Protein AF-A0A5B0GKC2-F1 (afdb_monomer)

Mean predicted aligned error: 15.92 Å

Secondary structure (DSSP, 8-state):
-HHHHHHHHHHHHHHHHHHHHHHHHHHHHHHHHHHHHHHHHHHHHHHHHHHHHHHHHHTS-----TT--EEEEE------TT--EEEEEEEESS-GGGS-EEEEEE-TTS-EEEEEEE-TTS--EE--TTTTTTEEEEEETTTTEEEEEE-S--GGG-SEE-

Radius of gyration: 31.55 Å; Cα contacts (8 Å, |Δi|>4): 193; chains: 1; bounding box: 100×30×57 Å

Foldseek 3Di:
DVVVVVVVVVVVVVCVPPVPVVVVVVVVVVVVVVVVVVVVVVVVVVVVVVVVVVVVVVPPPPDDDLADKDWDKDFDDDDDAQAKTKMKIQIDNDQLLQAKDFKWWDDVPDDIDTAKIAGSPRPDIDGDPVQPPFKDWDDDSVRSMIMIIGGRDDPVNPTDMD

Nearest PDB structures (foldseek):
  8gv7-assembly1_C  TM=9.948E-01  e=6.596E-15  Homo sapiens
  6nfn-assembly2_B  TM=9.971E-01  e=5.420E-14  Mus musculus
  7lr3-assembly1_H  TM=9.955E-01  e=1.896E-13  Mus musculus
  7kkh-assembly1_B  TM=9.944E-01  e=2.249E-13  Homo sapiens
  6wtu-assembly3_E  TM=9.964E-01  e=6.633E-13  Homo sapiens

Sequence (162 aa):
MAWVWTLLFLMAAAQGAQAQGASTSVDELQAEVDQLEDENYVLKTKVAQLRKKVEKLGSIPVSLRSGEVQLLESGGGLVQPGGSLRLSCAASGFTFSGYGMSWVRQAPGKRLEWVATITSGGTYTYYPDSVKGRFTISRDNSKNTLYLQMNSLRAEDTAIYF

Structure (mmCIF, N/CA/C/O bac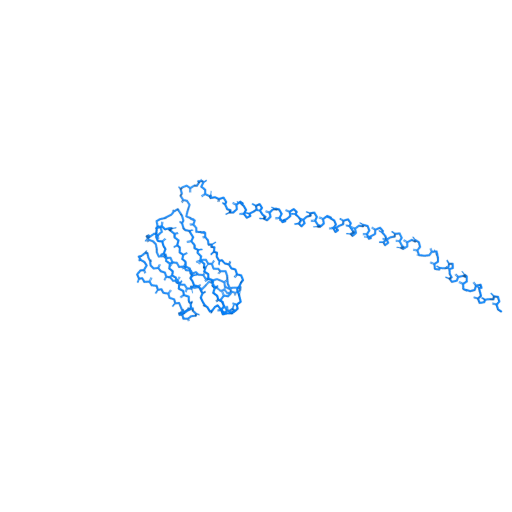kbone):
data_AF-A0A5B0GKC2-F1
#
_entry.id   AF-A0A5B0GKC2-F1
#
loop_
_atom_site.group_PDB
_atom_site.id
_atom_site.type_symbol
_atom_site.label_atom_id
_atom_site.label_alt_id
_atom_site.label_comp_id
_atom_site.label_asym_id
_atom_site.label_entity_id
_atom_site.label_seq_id
_atom_site.pdbx_PDB_ins_code
_atom_site.Cartn_x
_atom_site.Cartn_y
_atom_site.Cartn_z
_atom_site.occupancy
_atom_site.B_iso_or_equiv
_atom_site.auth_seq_id
_atom_site.auth_comp_id
_atom_site.auth_asym_id
_atom_site.auth_atom_id
_atom_site.pdbx_PDB_model_num
ATOM 1 N N . MET A 1 1 ? -80.752 7.778 33.198 1.00 54.88 1 MET A N 1
ATOM 2 C CA . MET A 1 1 ? -79.675 8.698 32.763 1.00 54.88 1 MET A CA 1
ATOM 3 C C . MET A 1 1 ? -78.564 8.885 33.806 1.00 54.88 1 MET A C 1
ATOM 5 O O . MET A 1 1 ? -77.419 8.980 33.397 1.00 54.88 1 MET A O 1
ATOM 9 N N . ALA A 1 2 ? -78.841 8.871 35.122 1.00 50.50 2 ALA A N 1
ATOM 10 C CA . ALA A 1 2 ? -77.808 9.052 36.162 1.00 50.50 2 ALA A CA 1
ATOM 11 C C . ALA A 1 2 ? -76.738 7.934 36.231 1.00 50.50 2 ALA A C 1
ATOM 13 O O . ALA A 1 2 ? -75.572 8.218 36.469 1.00 50.50 2 ALA A O 1
ATOM 14 N N . TRP A 1 3 ? -77.105 6.681 35.942 1.00 42.28 3 TRP A N 1
ATOM 15 C CA . TRP A 1 3 ? -76.210 5.517 36.063 1.00 42.28 3 TRP A CA 1
ATOM 16 C C . TRP A 1 3 ? -75.046 5.495 35.062 1.00 42.28 3 TRP A C 1
ATOM 18 O O . TRP A 1 3 ? -73.983 4.965 35.370 1.00 42.28 3 TRP A O 1
ATOM 28 N N . VAL A 1 4 ? -75.218 6.103 33.884 1.00 55.03 4 VAL A N 1
ATOM 29 C CA . VAL A 1 4 ? -74.155 6.179 32.865 1.00 55.03 4 VAL A CA 1
ATOM 30 C C . VAL A 1 4 ? -73.053 7.141 33.315 1.00 55.03 4 VAL A C 1
ATOM 32 O O . VAL A 1 4 ? -71.874 6.865 33.121 1.00 55.03 4 VAL A O 1
ATOM 35 N N . TRP A 1 5 ? -73.426 8.224 34.001 1.00 49.34 5 TRP A N 1
ATOM 36 C CA . TRP A 1 5 ? -72.470 9.179 34.557 1.00 49.34 5 TRP A CA 1
ATOM 37 C C . TRP A 1 5 ? -71.723 8.619 35.767 1.00 49.34 5 TRP A C 1
ATOM 39 O O . TRP A 1 5 ? -70.526 8.848 35.887 1.00 49.34 5 TRP A O 1
ATOM 49 N N . THR A 1 6 ? -72.375 7.826 36.621 1.00 62.50 6 THR A N 1
ATOM 50 C CA . THR A 1 6 ? -71.694 7.163 37.745 1.00 62.50 6 THR A CA 1
ATOM 51 C C . THR A 1 6 ? -70.680 6.126 37.260 1.00 62.50 6 THR A C 1
ATOM 53 O O . THR A 1 6 ? -69.589 6.042 37.816 1.00 62.50 6 THR A O 1
ATOM 56 N N . LEU A 1 7 ? -70.995 5.384 36.190 1.00 53.41 7 LEU A N 1
ATOM 57 C CA . LEU A 1 7 ? -70.074 4.407 35.602 1.00 53.41 7 LEU A CA 1
ATOM 58 C C . LEU A 1 7 ? -68.876 5.083 34.915 1.00 53.41 7 LEU A C 1
ATOM 60 O O . LEU A 1 7 ? -67.752 4.614 35.065 1.00 53.41 7 LEU A O 1
ATOM 64 N N . LEU A 1 8 ? -69.089 6.212 34.227 1.00 53.91 8 LEU A N 1
ATOM 65 C CA . LEU A 1 8 ? -67.997 7.011 33.657 1.00 53.91 8 LEU A CA 1
ATOM 66 C C . LEU A 1 8 ? -67.118 7.650 34.740 1.00 53.91 8 LEU A C 1
ATOM 68 O O . LEU A 1 8 ? -65.902 7.685 34.582 1.00 53.91 8 LEU A O 1
ATOM 72 N N . PHE A 1 9 ? -67.697 8.095 35.859 1.00 59.72 9 PHE A N 1
ATOM 73 C CA . PHE A 1 9 ? -66.929 8.652 36.977 1.00 59.72 9 PHE A CA 1
ATOM 74 C C . PHE A 1 9 ? -66.127 7.572 37.723 1.00 59.72 9 PHE A C 1
ATOM 76 O O . PHE A 1 9 ? -64.984 7.809 38.100 1.00 59.72 9 PHE A O 1
ATOM 83 N N . LEU A 1 10 ? -66.678 6.361 37.874 1.00 50.53 10 LEU A N 1
ATOM 84 C CA . LEU A 1 10 ? -65.970 5.202 38.435 1.00 50.53 10 LEU A CA 1
ATOM 85 C C . LEU A 1 10 ? -64.863 4.681 37.505 1.00 50.53 10 LEU A C 1
ATOM 87 O O . LEU A 1 10 ? -63.797 4.316 37.993 1.00 50.53 10 LEU A O 1
ATOM 91 N N . MET A 1 11 ? -65.065 4.693 36.182 1.00 49.78 11 MET A N 1
ATOM 92 C CA . MET A 1 11 ? -64.008 4.333 35.226 1.00 49.78 11 MET A CA 1
ATOM 93 C C . MET A 1 11 ? -62.903 5.397 35.143 1.00 49.78 11 MET A C 1
ATOM 95 O O . MET A 1 11 ? -61.728 5.039 35.101 1.00 49.78 11 MET A O 1
ATOM 99 N N . ALA A 1 12 ? -63.249 6.687 35.213 1.00 51.12 12 ALA A N 1
ATOM 100 C CA . ALA A 1 12 ? -62.266 7.769 35.300 1.00 51.12 12 ALA A CA 1
ATOM 101 C C . ALA A 1 12 ? -61.477 7.729 36.627 1.00 51.12 12 ALA A C 1
ATOM 103 O O . ALA A 1 12 ? -60.267 7.949 36.634 1.00 51.12 12 ALA A O 1
ATOM 104 N N . ALA A 1 13 ? -62.125 7.372 37.743 1.00 46.50 13 ALA A N 1
ATOM 105 C CA . ALA A 1 13 ? -61.462 7.198 39.038 1.00 46.50 13 ALA A CA 1
ATOM 106 C C . ALA A 1 13 ? -60.556 5.951 39.088 1.00 46.50 13 ALA A C 1
ATOM 108 O O . ALA A 1 13 ? -59.498 5.991 39.715 1.00 46.50 13 ALA A O 1
ATOM 109 N N . ALA A 1 14 ? -60.914 4.867 38.387 1.00 45.34 14 ALA A N 1
ATOM 110 C CA . ALA A 1 14 ? -60.078 3.668 38.277 1.00 45.34 14 ALA A CA 1
ATOM 111 C C . ALA A 1 14 ? -58.817 3.902 37.422 1.00 45.34 14 ALA A C 1
ATOM 113 O O . ALA A 1 14 ? -57.753 3.375 37.739 1.00 45.34 14 ALA A O 1
ATOM 114 N N . GLN A 1 15 ? -58.903 4.747 36.387 1.00 47.84 15 GLN A N 1
ATOM 115 C CA . GLN A 1 15 ? -57.739 5.183 35.604 1.00 47.84 15 GLN A CA 1
ATOM 116 C C . GLN A 1 15 ? -56.852 6.179 36.376 1.00 47.84 15 GLN A C 1
ATOM 118 O O . GLN A 1 15 ? -55.637 6.181 36.192 1.00 47.84 15 GLN A O 1
ATOM 123 N N . GLY A 1 16 ? -57.423 6.967 37.295 1.00 43.56 16 GLY A N 1
ATOM 124 C CA . GLY A 1 16 ? -56.676 7.912 38.134 1.00 43.56 16 GLY A CA 1
ATOM 125 C C . GLY A 1 16 ? -55.794 7.269 39.214 1.00 43.56 16 GLY A C 1
ATOM 126 O O . GLY A 1 16 ? -54.762 7.834 39.558 1.00 43.56 16 GLY A O 1
ATOM 127 N N . ALA A 1 17 ? -56.145 6.079 39.718 1.00 41.91 17 ALA A N 1
ATOM 128 C CA . ALA A 1 17 ? -55.443 5.451 40.846 1.00 41.91 17 ALA A CA 1
ATOM 129 C C . ALA A 1 17 ? -54.256 4.541 40.457 1.00 41.91 17 ALA A C 1
ATOM 131 O O . ALA A 1 17 ? -53.421 4.243 41.308 1.00 41.91 17 ALA A O 1
ATOM 132 N N . GLN A 1 18 ? -54.145 4.112 39.192 1.00 45.50 18 GLN A N 1
ATOM 133 C CA . GLN A 1 18 ? -53.002 3.318 38.695 1.00 45.50 18 GLN A CA 1
ATOM 134 C C . GLN A 1 18 ? -52.071 4.086 37.743 1.00 45.50 18 GLN A C 1
ATOM 136 O O . GLN A 1 18 ? -50.981 3.604 37.443 1.00 45.50 18 GLN A O 1
ATOM 141 N N . ALA A 1 19 ? -52.446 5.290 37.299 1.00 46.69 19 ALA A N 1
ATOM 142 C CA . ALA A 1 19 ? -51.614 6.088 36.398 1.00 46.69 19 ALA A CA 1
ATOM 143 C C . ALA A 1 19 ? -50.449 6.803 37.110 1.00 46.69 19 ALA A C 1
ATOM 145 O O . ALA A 1 19 ? -49.394 6.971 36.512 1.00 46.69 19 ALA A O 1
ATOM 146 N N . GLN A 1 20 ? -50.602 7.175 38.387 1.00 46.09 20 GLN A N 1
ATOM 147 C CA . GLN A 1 20 ? -49.611 7.992 39.105 1.00 46.09 20 GLN A CA 1
ATOM 148 C C . GLN A 1 20 ? -48.361 7.230 39.566 1.00 46.09 20 GLN A C 1
ATOM 150 O O . GLN A 1 20 ? -47.305 7.845 39.678 1.00 46.09 20 GLN A O 1
ATOM 155 N N . GLY A 1 21 ? -48.456 5.917 39.813 1.00 47.59 21 GLY A N 1
ATOM 156 C CA . GLY A 1 21 ? -47.306 5.076 40.184 1.00 47.59 21 GLY A CA 1
ATOM 157 C C . GLY A 1 21 ? -46.509 4.557 38.981 1.00 47.59 21 GLY A C 1
ATOM 158 O O . GLY A 1 21 ? -45.305 4.352 39.077 1.00 47.59 21 GLY A O 1
ATOM 159 N N . ALA A 1 22 ? -47.169 4.380 37.831 1.00 45.75 22 ALA A N 1
ATOM 160 C CA . ALA A 1 22 ? -46.500 4.007 36.588 1.00 45.75 22 ALA A CA 1
ATOM 161 C C . ALA A 1 22 ? -45.845 5.223 35.911 1.00 45.75 22 ALA A C 1
ATOM 163 O O . ALA A 1 22 ? -44.727 5.097 35.419 1.00 45.75 22 ALA A O 1
ATOM 164 N N . SER A 1 23 ? -46.482 6.404 35.939 1.00 54.50 23 SER A N 1
ATOM 165 C CA . SER A 1 23 ? -45.901 7.633 35.379 1.00 54.50 23 SER A CA 1
ATOM 166 C C . SER A 1 23 ? -44.616 8.040 36.098 1.00 54.50 23 SER A C 1
ATOM 168 O O . SER A 1 23 ? -43.625 8.296 35.436 1.00 54.50 23 SER A O 1
ATOM 170 N N . THR A 1 24 ? -44.582 7.974 37.435 1.00 63.22 24 THR A N 1
ATOM 171 C CA . THR A 1 24 ? -43.358 8.257 38.211 1.00 63.22 24 THR A CA 1
ATOM 172 C C . THR A 1 24 ? -42.218 7.303 37.863 1.00 63.22 24 THR A C 1
ATOM 174 O O . THR A 1 24 ? -41.094 7.758 37.701 1.00 63.22 24 THR A O 1
ATOM 177 N N . SER A 1 25 ? -42.498 6.007 37.674 1.00 68.62 25 SER A N 1
ATOM 178 C CA . SER A 1 25 ? -41.466 5.041 37.267 1.00 68.62 25 SER A CA 1
ATOM 179 C C . SER A 1 25 ? -40.960 5.250 35.834 1.00 68.62 25 SER A C 1
ATOM 181 O O . SER A 1 25 ? -39.789 5.020 35.557 1.00 68.62 25 SER A O 1
ATOM 183 N N . VAL A 1 26 ? -41.823 5.700 34.916 1.00 78.00 26 VAL A N 1
ATOM 184 C CA . VAL A 1 26 ? -41.438 5.996 33.527 1.00 78.00 26 VAL A CA 1
ATOM 185 C C . VAL A 1 26 ? -40.645 7.298 33.451 1.00 78.00 26 VAL A C 1
ATOM 187 O O . VAL A 1 26 ? -39.647 7.341 32.741 1.00 78.00 26 VAL A O 1
ATOM 190 N N . ASP A 1 27 ? -41.036 8.323 34.207 1.00 82.81 27 ASP A N 1
ATOM 191 C CA . ASP A 1 27 ? -40.310 9.593 34.291 1.00 82.81 27 ASP A CA 1
ATOM 192 C C . ASP A 1 27 ? -38.921 9.405 34.932 1.00 82.81 27 ASP A C 1
ATOM 194 O O . ASP A 1 27 ? -37.947 10.011 34.490 1.00 82.81 27 ASP A O 1
ATOM 198 N N . GLU A 1 28 ? -38.802 8.523 35.931 1.00 85.00 28 GLU A N 1
ATOM 199 C CA . GLU A 1 28 ? -37.523 8.163 36.562 1.00 85.00 28 GLU A CA 1
ATOM 200 C C . GLU A 1 28 ? -36.608 7.395 35.596 1.00 85.00 28 GLU A C 1
ATOM 202 O O . GLU A 1 28 ? -35.432 7.731 35.458 1.00 85.00 28 GLU A O 1
ATOM 207 N N . LEU A 1 29 ? -37.160 6.433 34.849 1.00 81.62 29 LEU A N 1
ATOM 208 C CA . LEU A 1 29 ? -36.421 5.727 33.799 1.00 81.62 29 LEU A CA 1
ATOM 209 C C . LEU A 1 29 ? -36.024 6.657 32.644 1.00 81.62 29 LEU A C 1
ATOM 211 O O . LEU A 1 29 ? -34.936 6.507 32.094 1.00 81.62 29 LEU A O 1
ATOM 215 N N . GLN A 1 30 ? -36.866 7.626 32.278 1.00 85.12 30 GLN A N 1
ATOM 216 C CA . GLN A 1 30 ? -36.533 8.613 31.250 1.00 85.12 30 GLN A CA 1
ATOM 217 C C . GLN A 1 30 ? -35.408 9.539 31.721 1.00 85.12 30 GLN A C 1
ATOM 219 O O . GLN A 1 30 ? -34.489 9.805 30.954 1.00 85.12 30 GLN A O 1
ATOM 224 N N . ALA A 1 31 ? -35.423 9.956 32.990 1.00 91.62 31 ALA A N 1
ATOM 225 C CA . ALA A 1 31 ? -34.331 10.729 33.572 1.00 91.62 31 ALA A CA 1
ATOM 226 C C . ALA A 1 31 ? -33.005 9.942 33.586 1.00 91.62 31 ALA A C 1
ATOM 228 O O . ALA A 1 31 ? -31.950 10.517 33.319 1.00 91.62 31 ALA A O 1
ATOM 229 N N . GLU A 1 32 ? -33.047 8.630 33.844 1.00 91.12 32 GLU A N 1
ATOM 230 C CA . GLU A 1 32 ? -31.867 7.760 33.761 1.00 91.12 32 GLU A CA 1
ATOM 231 C C . GLU A 1 32 ? -31.362 7.617 32.314 1.00 91.12 32 GLU A C 1
ATOM 233 O O . GLU A 1 32 ? -30.158 7.694 32.071 1.00 91.12 32 GLU A O 1
ATOM 238 N N . VAL A 1 33 ? -32.264 7.470 31.337 1.00 88.50 33 VAL A N 1
ATOM 239 C CA . VAL A 1 33 ? -31.909 7.443 29.907 1.00 88.50 33 VAL A CA 1
ATOM 240 C C . VAL A 1 33 ? -31.261 8.757 29.477 1.00 88.50 33 VAL A C 1
ATOM 242 O O . VAL A 1 33 ? -30.187 8.718 28.881 1.00 88.50 33 VAL A O 1
ATOM 245 N N . ASP A 1 34 ? -31.850 9.901 29.821 1.00 93.06 34 ASP A N 1
ATOM 246 C CA . ASP A 1 34 ? -31.317 11.222 29.474 1.00 93.06 34 ASP A CA 1
ATOM 247 C C . ASP A 1 34 ? -29.923 11.433 30.102 1.00 93.06 34 ASP A C 1
ATOM 249 O O . ASP A 1 34 ? -28.994 11.904 29.441 1.00 93.06 34 ASP A O 1
ATOM 253 N N . GLN A 1 35 ? -29.730 10.998 31.354 1.00 93.81 35 GLN A N 1
ATOM 254 C CA . GLN A 1 35 ? -28.422 11.023 32.013 1.00 93.81 35 GLN A CA 1
ATOM 255 C C . GLN A 1 35 ? -27.399 10.132 31.291 1.00 93.81 35 GLN A C 1
ATOM 257 O O . GLN A 1 35 ? -26.253 10.541 31.076 1.00 93.81 35 GLN A O 1
ATOM 262 N N . LEU A 1 36 ? -27.792 8.918 30.901 1.00 88.62 36 LEU A N 1
ATOM 263 C CA . LEU A 1 36 ? -26.928 8.002 30.158 1.00 88.62 36 LEU A CA 1
ATOM 264 C C . LEU A 1 36 ? -26.580 8.545 28.767 1.00 88.62 36 LEU A C 1
ATOM 266 O O . LEU A 1 36 ? -25.457 8.343 28.297 1.00 88.62 36 LEU A O 1
ATOM 270 N N . GLU A 1 37 ? -27.502 9.240 28.102 1.00 91.56 37 GLU A N 1
ATOM 271 C CA . GLU A 1 37 ? -27.249 9.904 26.823 1.00 91.56 37 GLU A CA 1
ATOM 272 C C . GLU A 1 37 ? -26.234 11.044 26.964 1.00 91.56 37 GLU A C 1
ATOM 274 O O . GLU A 1 37 ? -25.292 11.125 26.162 1.00 91.56 37 GLU A O 1
ATOM 279 N N . ASP A 1 38 ? -26.345 11.854 28.017 1.00 94.8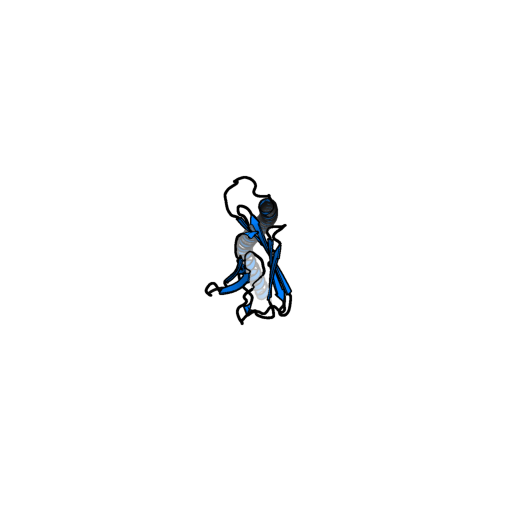1 38 ASP A N 1
ATOM 280 C CA . ASP A 1 38 ? -25.382 12.908 28.346 1.00 94.81 38 ASP A CA 1
ATOM 281 C C . ASP A 1 38 ? -23.988 12.333 28.644 1.00 94.81 38 ASP A C 1
ATOM 283 O O . ASP A 1 38 ? -22.973 12.789 28.096 1.00 94.81 38 ASP A O 1
ATOM 287 N N . GLU A 1 39 ? -23.907 11.270 29.447 1.00 92.75 39 GLU A N 1
ATOM 288 C CA . GLU A 1 39 ? -22.650 10.565 29.704 1.00 92.75 39 GLU A CA 1
ATOM 289 C C . GLU A 1 39 ? -22.060 9.974 28.417 1.00 92.75 39 GLU A C 1
ATOM 291 O O . GLU A 1 39 ? -20.854 10.091 28.161 1.00 92.75 39 GLU A O 1
ATOM 296 N N . ASN A 1 40 ? -22.900 9.393 27.556 1.00 92.06 40 ASN A N 1
ATOM 297 C CA . ASN A 1 40 ? -22.492 8.864 26.260 1.00 92.06 40 ASN A CA 1
ATOM 298 C C . ASN A 1 40 ? -21.948 9.971 25.345 1.00 92.06 40 ASN A C 1
ATOM 300 O O . ASN A 1 40 ? -20.947 9.760 24.652 1.00 92.06 40 ASN A O 1
ATOM 304 N N . TYR A 1 41 ? -22.548 11.163 25.365 1.00 95.62 41 TYR A N 1
ATOM 305 C CA . TYR A 1 41 ? -22.081 12.329 24.617 1.00 95.62 41 TYR A CA 1
ATOM 306 C C . TYR A 1 41 ? -20.709 12.819 25.108 1.00 95.62 41 TYR A C 1
ATOM 308 O O . TYR A 1 41 ? -19.785 13.035 24.306 1.00 95.62 41 TYR A O 1
ATOM 316 N N . VAL A 1 42 ? -20.522 12.915 26.428 1.00 95.62 42 VAL A N 1
ATOM 317 C CA . VAL A 1 42 ? -19.229 13.257 27.041 1.00 95.62 42 VAL A CA 1
ATOM 318 C C . VAL A 1 42 ? -18.170 12.210 26.693 1.00 95.62 42 VAL A C 1
ATOM 320 O O . VAL A 1 42 ? -17.048 12.561 26.311 1.00 95.62 42 VAL A O 1
ATOM 323 N N . LEU A 1 43 ? -18.513 10.923 26.773 1.00 92.00 43 LEU A N 1
ATOM 324 C CA . LEU A 1 43 ? -17.619 9.823 26.416 1.00 92.00 43 LEU A CA 1
ATOM 325 C C . LEU A 1 43 ? -17.241 9.857 24.934 1.00 92.00 43 LEU A C 1
ATOM 327 O O . LEU A 1 43 ? -16.053 9.785 24.620 1.00 92.00 43 LEU A O 1
ATOM 331 N N . LYS A 1 44 ? -18.198 10.046 24.019 1.00 90.62 44 LYS A N 1
ATOM 332 C CA . LYS A 1 44 ? -17.937 10.215 22.577 1.00 90.62 44 LYS A CA 1
ATOM 333 C C . LYS A 1 44 ? -16.973 11.367 22.312 1.00 90.62 44 LYS A C 1
ATOM 335 O O . LYS A 1 44 ? -16.038 11.218 21.522 1.00 90.62 44 LYS A O 1
ATOM 340 N N . THR A 1 45 ? -17.144 12.484 23.015 1.00 95.44 45 THR A N 1
ATOM 341 C CA . THR A 1 45 ? -16.258 13.649 22.901 1.00 95.44 45 THR A CA 1
ATOM 342 C C . THR A 1 45 ? -14.847 13.338 23.406 1.00 95.44 45 THR A C 1
ATOM 344 O O . THR A 1 45 ? -13.868 13.620 22.709 1.00 95.44 45 THR A O 1
ATOM 347 N N . LYS A 1 46 ? -14.717 12.679 24.566 1.00 95.38 46 LYS A N 1
ATOM 348 C CA . LYS A 1 46 ? -13.421 12.225 25.101 1.00 95.38 46 LYS A CA 1
ATOM 349 C C . LYS A 1 46 ? -12.743 11.223 24.167 1.00 95.38 46 LYS A C 1
ATOM 351 O O . LYS A 1 46 ? -11.543 11.330 23.933 1.00 95.38 46 LYS A O 1
ATOM 356 N N . VAL A 1 47 ? -13.494 10.296 23.573 1.00 92.19 47 VAL A N 1
ATOM 357 C CA . VAL A 1 47 ? -12.988 9.348 22.569 1.00 92.19 47 VAL A CA 1
ATOM 358 C C . VAL A 1 47 ? -12.504 10.086 21.321 1.00 92.19 47 VAL A C 1
ATOM 360 O O . VAL A 1 47 ? -11.423 9.782 20.828 1.00 92.19 47 VAL A O 1
ATOM 363 N N . ALA A 1 48 ? -13.235 11.090 20.829 1.00 93.56 48 ALA A N 1
ATOM 364 C CA . ALA A 1 48 ? -12.799 11.908 19.697 1.00 93.56 48 ALA A CA 1
ATOM 365 C C . ALA A 1 48 ? -11.515 12.699 20.013 1.00 93.56 48 ALA A C 1
ATOM 367 O O . ALA A 1 48 ? -10.608 12.767 19.182 1.00 93.56 48 ALA A O 1
ATOM 368 N N . GLN A 1 49 ? -11.394 13.250 21.225 1.00 94.69 49 GLN A N 1
ATOM 369 C CA . GLN A 1 49 ? -10.171 13.914 21.686 1.00 94.69 49 GLN A CA 1
ATOM 370 C C . GLN A 1 49 ? -8.998 12.938 21.821 1.00 94.69 49 GLN A C 1
ATOM 372 O O . GLN A 1 49 ? -7.888 13.256 21.398 1.00 94.69 49 GLN A O 1
ATOM 377 N N . LEU A 1 50 ? -9.231 11.745 22.373 1.00 88.19 50 LEU A N 1
ATOM 378 C CA . LEU A 1 50 ? -8.219 10.697 22.476 1.00 88.19 50 LEU A CA 1
ATOM 379 C C . LEU A 1 50 ? -7.790 10.197 21.097 1.00 88.19 50 LEU A C 1
ATOM 381 O O . LEU A 1 50 ? -6.597 10.030 20.891 1.00 88.19 50 LEU A O 1
ATOM 385 N N . ARG A 1 51 ? -8.705 10.049 20.132 1.00 88.12 51 ARG A N 1
ATOM 386 C CA . ARG A 1 51 ? -8.373 9.719 18.734 1.00 88.12 51 ARG A CA 1
ATOM 387 C C . ARG A 1 51 ? -7.466 10.775 18.110 1.00 88.12 51 ARG A C 1
ATOM 389 O O . ARG A 1 51 ? -6.398 10.426 17.625 1.00 88.12 51 ARG A O 1
ATOM 396 N N . LYS A 1 52 ? -7.804 12.062 18.249 1.00 90.25 52 LYS A N 1
ATOM 397 C CA . LYS A 1 52 ? -6.917 13.164 17.827 1.00 90.25 52 LYS A CA 1
ATOM 398 C C . LYS A 1 52 ? -5.563 13.126 18.545 1.00 90.25 52 LYS A C 1
ATOM 400 O O . LYS A 1 52 ? -4.530 13.421 17.949 1.00 90.25 52 LYS A O 1
ATOM 405 N N . LYS A 1 53 ? -5.541 12.760 19.833 1.00 85.38 53 LYS A N 1
ATOM 406 C CA . LYS A 1 53 ? -4.300 12.596 20.604 1.00 85.38 53 LYS A CA 1
ATOM 407 C C . LYS A 1 53 ? -3.481 11.407 20.094 1.00 85.38 53 LYS A C 1
ATOM 409 O O . LYS A 1 53 ? -2.273 11.548 19.985 1.00 85.38 53 LYS A O 1
ATOM 414 N N . VAL A 1 54 ? -4.112 10.291 19.733 1.00 78.19 54 VAL A N 1
ATOM 415 C CA . VAL A 1 54 ? -3.473 9.116 19.120 1.00 78.19 54 VAL A CA 1
ATOM 416 C C . VAL A 1 54 ? -2.906 9.460 17.743 1.00 78.19 54 VAL A C 1
ATOM 418 O O . VAL A 1 54 ? -1.751 9.147 17.498 1.00 78.19 54 VAL A O 1
ATOM 421 N N . GLU A 1 55 ? -3.641 10.175 16.888 1.00 76.38 55 GLU A N 1
ATOM 422 C CA . GLU A 1 55 ? -3.142 10.664 15.589 1.00 76.38 55 GLU A CA 1
ATOM 423 C C . GLU A 1 55 ? -1.913 11.570 15.759 1.00 76.38 55 GLU A C 1
ATOM 425 O O . GLU A 1 55 ? -0.912 11.430 15.055 1.00 76.38 55 GLU A O 1
ATOM 430 N N . LYS A 1 56 ? -1.948 12.465 16.755 1.00 77.75 56 LYS A N 1
ATOM 431 C CA . LYS A 1 56 ? -0.820 13.342 17.088 1.00 77.75 56 LYS A CA 1
ATOM 432 C C . LYS A 1 56 ? 0.375 12.570 17.657 1.00 77.75 56 LYS A C 1
ATOM 434 O O . LYS A 1 56 ? 1.509 12.914 17.342 1.00 77.75 56 LYS A O 1
ATOM 439 N N . LEU A 1 57 ? 0.134 11.543 18.474 1.00 65.75 57 LEU A N 1
ATOM 440 C CA . LEU A 1 57 ? 1.175 10.664 19.020 1.00 65.75 57 LEU A CA 1
ATOM 441 C C . LEU A 1 57 ? 1.778 9.751 17.937 1.00 65.75 57 LEU A C 1
ATOM 443 O O . LEU A 1 57 ? 2.985 9.553 17.934 1.00 65.75 57 LEU A O 1
ATOM 447 N N . GLY A 1 58 ? 0.975 9.271 16.984 1.00 60.19 58 GLY A N 1
ATOM 448 C CA . GLY A 1 58 ? 1.434 8.536 15.797 1.00 60.19 58 GLY A CA 1
ATOM 449 C C . GLY A 1 58 ? 2.184 9.408 14.785 1.00 60.19 58 GLY A C 1
ATOM 450 O O . GLY A 1 58 ? 2.863 8.887 13.910 1.00 60.19 58 GLY A O 1
ATOM 451 N N . SER A 1 59 ? 2.100 10.734 14.935 1.00 57.62 59 SER A N 1
ATOM 452 C CA . SER A 1 59 ? 2.877 11.723 14.178 1.00 57.62 59 SER A CA 1
ATOM 453 C C . SER A 1 59 ? 4.133 12.201 14.924 1.00 57.62 59 SER A C 1
ATOM 455 O O . SER A 1 59 ? 4.814 13.111 14.450 1.00 57.62 59 SER A O 1
ATOM 457 N N . ILE A 1 60 ? 4.453 11.635 16.098 1.00 48.78 60 ILE A N 1
ATOM 458 C CA . ILE A 1 60 ? 5.747 11.876 16.743 1.00 48.78 60 ILE A CA 1
ATOM 459 C C . ILE A 1 60 ? 6.807 11.134 15.923 1.00 48.78 60 ILE A C 1
ATOM 461 O O . ILE A 1 60 ? 6.676 9.923 15.741 1.00 48.78 60 ILE A O 1
ATOM 465 N N . PRO A 1 61 ? 7.879 11.800 15.458 1.00 43.12 61 PRO A N 1
ATOM 466 C CA . PRO A 1 61 ? 9.018 11.081 14.918 1.00 43.12 61 PRO A CA 1
ATOM 467 C C . PRO A 1 61 ? 9.588 10.202 16.032 1.00 43.12 61 PRO A C 1
ATOM 469 O O . PRO A 1 61 ? 10.129 10.707 17.017 1.00 43.12 61 PRO A O 1
ATOM 472 N N . VAL A 1 62 ? 9.441 8.883 15.898 1.00 49.91 62 VAL A N 1
ATOM 473 C CA . VAL A 1 62 ? 10.128 7.922 16.759 1.00 49.91 62 VAL A CA 1
ATOM 474 C C . VAL A 1 62 ? 11.627 8.096 16.516 1.00 49.91 62 VAL A C 1
ATOM 476 O O . VAL A 1 62 ? 12.195 7.599 15.553 1.00 49.91 62 VAL A O 1
ATOM 479 N N . SER A 1 63 ? 12.267 8.863 17.387 1.00 47.94 63 SER A N 1
ATOM 480 C CA . SER A 1 63 ? 13.714 8.964 17.541 1.00 47.94 63 SER A CA 1
ATOM 481 C C . SER A 1 63 ? 13.921 9.019 19.056 1.00 47.94 63 SER A C 1
ATOM 483 O O . SER A 1 63 ? 13.341 9.872 19.714 1.00 47.94 63 SER A O 1
ATOM 485 N N . LEU A 1 64 ? 14.603 8.103 19.740 1.00 44.88 64 LEU A N 1
ATOM 486 C CA . LEU A 1 64 ? 15.780 7.326 19.391 1.00 44.88 64 LEU A CA 1
ATOM 487 C C . LEU A 1 64 ? 15.673 5.890 19.948 1.00 44.88 64 LEU A C 1
ATOM 489 O O . LEU A 1 64 ? 15.659 5.697 21.163 1.00 44.88 64 LEU A O 1
ATOM 493 N N . ARG A 1 65 ? 15.788 4.889 19.073 1.00 47.56 65 ARG A N 1
ATOM 494 C CA . ARG A 1 65 ? 16.685 3.739 19.280 1.00 47.56 65 ARG A CA 1
ATOM 495 C C . ARG A 1 65 ? 17.347 3.463 17.939 1.00 47.56 65 ARG A C 1
ATOM 497 O O . ARG A 1 65 ? 16.739 2.908 17.032 1.00 47.56 65 ARG A O 1
ATOM 504 N N . SER A 1 66 ? 18.580 3.937 17.799 1.00 51.38 66 SER A N 1
ATOM 505 C CA . SER A 1 66 ? 19.412 3.696 16.621 1.00 51.38 66 SER A CA 1
ATOM 506 C C . SER A 1 66 ? 19.754 2.206 16.554 1.00 51.38 66 SER A C 1
ATOM 508 O O . SER A 1 66 ? 20.757 1.783 17.121 1.00 51.38 66 SER A O 1
ATOM 510 N N . GLY A 1 67 ? 18.889 1.407 15.928 1.00 60.28 67 GLY A N 1
ATOM 511 C CA . GLY A 1 67 ? 19.111 -0.027 15.736 1.00 60.28 67 GLY A CA 1
ATOM 512 C C . GLY A 1 67 ? 17.870 -0.860 15.411 1.00 60.28 67 GLY A C 1
ATOM 513 O O . GLY A 1 67 ? 18.028 -2.012 15.024 1.00 60.28 67 GLY A O 1
ATOM 514 N N . GLU A 1 68 ? 16.657 -0.318 15.546 1.00 76.06 68 GLU A N 1
ATOM 515 C CA . GLU A 1 68 ? 15.437 -1.048 15.183 1.00 76.06 68 GLU A CA 1
ATOM 516 C C . GLU A 1 68 ? 15.006 -0.701 13.754 1.00 76.06 68 GLU A C 1
ATOM 518 O O . GLU A 1 68 ? 14.896 0.471 13.391 1.00 76.06 68 GLU A O 1
ATOM 523 N N . VAL A 1 69 ? 14.807 -1.731 12.931 1.00 81.19 69 VAL A N 1
ATOM 524 C CA . VAL A 1 69 ? 14.288 -1.598 11.566 1.00 81.19 69 VAL A CA 1
ATOM 525 C C . VAL A 1 69 ? 12.821 -1.197 11.645 1.00 81.19 69 VAL A C 1
ATOM 527 O O . VAL A 1 69 ? 12.033 -1.892 12.282 1.00 81.19 69 VAL A O 1
ATOM 530 N N . GLN A 1 70 ? 12.450 -0.102 10.983 1.00 88.88 70 GLN A N 1
ATOM 531 C CA . GLN A 1 70 ? 11.065 0.358 10.919 1.00 88.88 70 GLN A CA 1
ATOM 532 C C . GLN A 1 70 ? 10.628 0.556 9.470 1.00 88.88 70 GLN A C 1
ATOM 534 O O . GLN A 1 70 ? 11.366 1.103 8.645 1.00 88.88 70 GLN A O 1
ATOM 539 N N . LEU A 1 71 ? 9.404 0.120 9.189 1.00 88.44 71 LEU A N 1
ATOM 540 C CA . LEU A 1 71 ? 8.664 0.378 7.962 1.00 88.44 71 LEU A CA 1
ATOM 541 C C . LEU A 1 71 ? 7.363 1.067 8.376 1.00 88.44 71 LEU A C 1
ATOM 543 O O . LEU A 1 71 ? 6.710 0.625 9.319 1.00 88.44 71 LEU A O 1
ATOM 547 N N . LEU A 1 72 ? 7.055 2.197 7.744 1.00 92.50 72 LEU A N 1
ATOM 548 C CA . LEU A 1 72 ? 5.854 2.974 8.028 1.00 92.50 72 LEU A CA 1
ATOM 549 C C . LEU A 1 72 ? 5.036 3.143 6.752 1.00 92.50 72 LEU A C 1
ATOM 551 O O . LEU A 1 72 ? 5.386 3.950 5.883 1.00 92.50 72 LEU A O 1
ATOM 555 N N . GLU A 1 73 ? 3.947 2.388 6.658 1.00 91.94 73 GLU A N 1
ATOM 556 C CA . GLU A 1 73 ? 3.021 2.400 5.535 1.00 91.94 73 GLU A CA 1
ATOM 557 C C . GLU A 1 73 ? 1.984 3.526 5.665 1.00 91.94 73 GLU A C 1
ATOM 559 O O . GLU A 1 73 ? 1.460 3.820 6.741 1.00 91.94 73 GLU A O 1
ATOM 564 N N . SER A 1 74 ? 1.652 4.177 4.550 1.00 93.00 74 SER A N 1
ATOM 565 C CA . SER A 1 74 ? 0.631 5.225 4.496 1.00 93.00 74 SER A CA 1
ATOM 566 C C . SER A 1 74 ? -0.026 5.316 3.115 1.00 93.00 74 SER A C 1
ATOM 568 O O . SER A 1 74 ? 0.375 4.635 2.171 1.00 93.00 74 SER A O 1
ATOM 570 N N . GLY A 1 75 ? -1.061 6.153 2.990 1.00 89.69 75 GLY A N 1
ATOM 571 C CA . GLY A 1 75 ? -1.791 6.351 1.731 1.00 89.69 75 GLY A CA 1
ATOM 572 C C . GLY A 1 75 ? -2.914 5.340 1.477 1.00 89.69 75 GLY A C 1
ATOM 573 O O . GLY A 1 75 ? -3.480 5.331 0.389 1.00 89.69 75 GLY A O 1
ATOM 574 N N . GLY A 1 76 ? -3.251 4.507 2.468 1.00 90.19 76 GLY A N 1
ATOM 575 C CA . GLY A 1 76 ? -4.446 3.659 2.458 1.00 90.19 76 GLY A CA 1
ATOM 576 C C . GLY A 1 76 ? -5.746 4.473 2.516 1.00 90.19 76 GLY A C 1
ATOM 577 O O . GLY A 1 76 ? -5.757 5.610 2.986 1.00 90.19 76 GLY A O 1
ATOM 578 N N . GLY A 1 77 ? -6.860 3.893 2.066 1.00 91.00 77 GLY A N 1
ATOM 579 C CA . GLY A 1 77 ? -8.166 4.547 2.147 1.00 91.00 77 GLY A CA 1
ATOM 580 C C . GLY A 1 77 ? -9.270 3.813 1.394 1.00 91.00 77 GLY A C 1
ATOM 581 O O . GLY A 1 77 ? -9.013 2.868 0.649 1.00 91.00 77 GLY A O 1
ATOM 582 N N . LEU A 1 78 ? -10.510 4.263 1.595 1.00 90.88 78 LEU A N 1
ATOM 583 C CA . LEU A 1 78 ? -11.663 3.787 0.835 1.00 90.88 78 LEU A CA 1
ATOM 584 C C . LEU A 1 78 ? -11.719 4.512 -0.512 1.00 90.88 78 LEU A C 1
ATOM 586 O O . LEU A 1 78 ? -11.685 5.741 -0.562 1.00 90.88 78 LEU A O 1
ATOM 590 N N . VAL A 1 79 ? -11.833 3.751 -1.597 1.00 92.44 79 VAL A N 1
ATOM 591 C CA . VAL A 1 79 ? -11.881 4.278 -2.963 1.00 92.44 79 VAL A CA 1
ATOM 592 C C . VAL A 1 79 ? -13.029 3.612 -3.707 1.00 92.44 79 VAL A C 1
ATOM 594 O O . VAL A 1 79 ? -13.323 2.439 -3.483 1.00 92.44 79 VAL A O 1
ATOM 597 N N . GLN A 1 80 ? -13.681 4.359 -4.594 1.00 91.06 80 GLN A N 1
ATOM 598 C CA . GLN A 1 80 ? -14.704 3.797 -5.472 1.00 91.06 80 GLN A CA 1
ATOM 599 C C . GLN A 1 80 ? -14.081 2.812 -6.481 1.00 91.06 80 GLN A C 1
ATOM 601 O O . GLN A 1 80 ? -12.922 3.000 -6.876 1.00 91.06 80 GLN A O 1
ATOM 606 N N . PRO A 1 81 ? -14.830 1.791 -6.940 1.00 90.25 81 PRO A N 1
ATOM 607 C CA . PRO A 1 81 ? -14.382 0.896 -8.004 1.00 90.25 81 PRO A CA 1
ATOM 608 C C . PRO A 1 81 ? -13.923 1.668 -9.248 1.00 90.25 81 PRO A C 1
ATOM 610 O O . PRO A 1 81 ? -14.539 2.653 -9.646 1.00 90.25 81 PRO A O 1
ATOM 613 N N . GLY A 1 82 ? -12.823 1.232 -9.859 1.00 92.81 82 GLY A N 1
ATOM 614 C CA . GLY A 1 82 ? -12.181 1.915 -10.985 1.00 92.81 82 GLY A CA 1
ATOM 615 C C . GLY A 1 82 ? -11.288 3.096 -10.589 1.00 92.81 82 GLY A C 1
ATOM 616 O O . GLY A 1 82 ? -10.528 3.577 -11.427 1.00 92.81 82 GLY A O 1
ATOM 617 N N . GLY A 1 83 ? -11.323 3.531 -9.326 1.00 95.00 83 GLY A N 1
ATOM 618 C CA . GLY A 1 83 ? -10.461 4.589 -8.811 1.00 95.00 83 GLY A CA 1
ATOM 619 C C . GLY A 1 83 ? -8.986 4.190 -8.710 1.00 95.00 83 GLY A C 1
ATOM 620 O O . GLY A 1 83 ? -8.589 3.056 -9.003 1.00 95.00 83 GLY A O 1
ATOM 621 N N . SER A 1 84 ? -8.179 5.148 -8.258 1.00 96.06 84 SER A N 1
ATOM 622 C CA . SER A 1 84 ? -6.744 4.975 -8.043 1.00 96.06 84 SER A CA 1
ATOM 623 C C . SER A 1 84 ? -6.347 5.366 -6.625 1.00 96.06 84 SER A C 1
ATOM 625 O O . SER A 1 84 ? -6.926 6.276 -6.034 1.00 96.06 84 SER A O 1
ATOM 627 N N . LEU A 1 85 ? -5.319 4.703 -6.108 1.00 95.81 85 LEU A N 1
ATOM 628 C CA . LEU A 1 85 ? -4.712 4.979 -4.812 1.00 95.81 85 LEU A CA 1
ATOM 629 C C . LEU A 1 85 ? -3.193 4.891 -4.937 1.00 95.81 85 LEU A C 1
ATOM 631 O O . LEU A 1 85 ? -2.671 4.215 -5.825 1.00 95.81 85 LEU A O 1
ATOM 635 N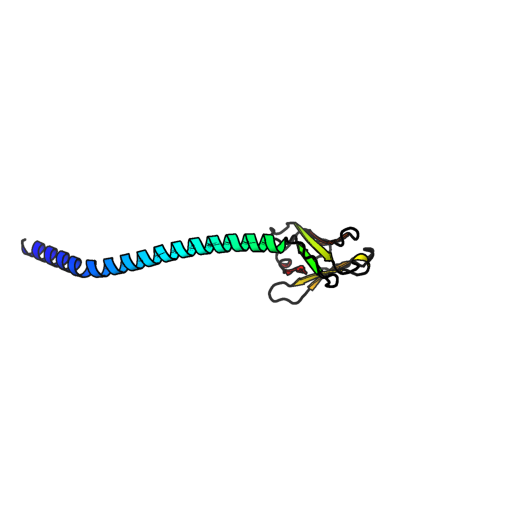 N . ARG A 1 86 ? -2.475 5.554 -4.033 1.00 97.06 86 ARG A N 1
ATOM 636 C CA . ARG A 1 86 ? -1.028 5.412 -3.918 1.00 97.06 86 ARG A CA 1
ATOM 637 C C . ARG A 1 86 ? -0.650 5.103 -2.483 1.00 97.06 86 ARG A C 1
ATOM 639 O O . ARG A 1 86 ? -0.826 5.952 -1.615 1.00 97.06 86 ARG A O 1
ATOM 646 N N . LEU A 1 87 ? -0.071 3.927 -2.274 1.00 97.56 87 LEU A N 1
ATOM 647 C CA . LEU A 1 87 ? 0.550 3.575 -1.004 1.00 97.56 87 LEU A CA 1
ATOM 648 C C . LEU A 1 87 ? 2.005 4.043 -0.988 1.00 97.56 87 LEU A C 1
ATOM 650 O O . LEU A 1 87 ? 2.670 4.092 -2.032 1.00 97.56 87 LEU A O 1
ATOM 654 N N . SER A 1 88 ? 2.507 4.362 0.198 1.00 97.31 88 SER A N 1
ATOM 655 C CA . SER A 1 88 ? 3.924 4.599 0.455 1.00 97.31 88 SER A CA 1
ATOM 656 C C . SER A 1 88 ? 4.380 3.834 1.691 1.00 97.31 88 SER A C 1
ATOM 658 O O . SER A 1 88 ? 3.589 3.611 2.597 1.00 97.31 88 SER A O 1
ATOM 660 N N . CYS A 1 89 ? 5.650 3.441 1.723 1.00 95.81 89 CYS A N 1
ATOM 661 C CA . CYS A 1 89 ? 6.308 2.828 2.870 1.00 95.81 89 CYS A CA 1
ATOM 662 C C . CYS A 1 89 ? 7.644 3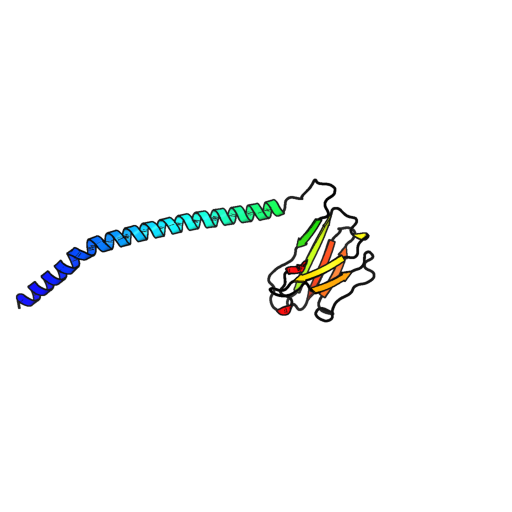.539 3.093 1.00 95.81 89 CYS A C 1
ATOM 664 O O . CYS A 1 89 ? 8.556 3.414 2.269 1.00 95.81 89 CYS A O 1
ATOM 666 N N . ALA A 1 90 ? 7.753 4.301 4.180 1.00 95.25 90 ALA A N 1
ATOM 667 C CA . ALA A 1 90 ? 8.996 4.945 4.588 1.00 95.25 90 ALA A CA 1
ATOM 668 C C . ALA A 1 90 ? 9.823 3.979 5.445 1.00 95.25 90 ALA A C 1
ATOM 670 O O . ALA A 1 90 ? 9.331 3.453 6.440 1.00 95.25 90 ALA A O 1
ATOM 671 N N . ALA A 1 91 ? 11.072 3.751 5.052 1.00 91.88 91 ALA A N 1
ATOM 672 C CA . ALA A 1 91 ? 11.984 2.831 5.711 1.00 91.88 91 ALA A CA 1
ATOM 673 C C . ALA A 1 91 ? 13.042 3.577 6.532 1.00 91.88 91 ALA A C 1
ATOM 675 O O . ALA A 1 91 ? 13.650 4.546 6.068 1.00 91.88 91 ALA A O 1
ATOM 676 N N . SER A 1 92 ? 13.312 3.091 7.740 1.00 90.50 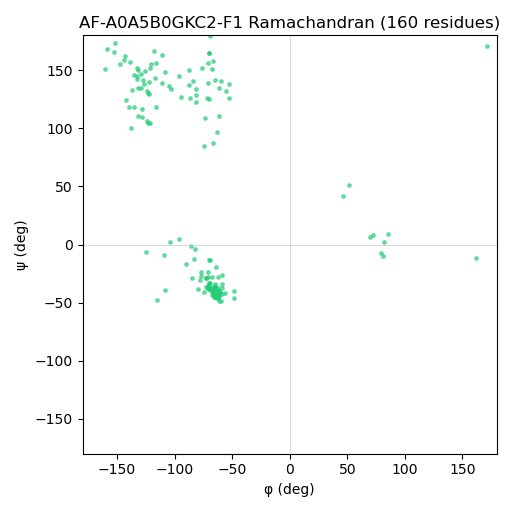92 SER A N 1
ATOM 677 C CA . SER A 1 92 ? 14.386 3.587 8.599 1.00 90.50 92 SER A CA 1
ATOM 678 C C . SER A 1 92 ? 15.051 2.437 9.365 1.00 90.50 92 SER A C 1
ATOM 680 O O . SER A 1 92 ? 14.540 1.319 9.424 1.00 90.50 92 SER A O 1
ATOM 682 N N . GLY A 1 93 ? 16.254 2.678 9.893 1.00 87.94 93 GLY A N 1
ATOM 683 C CA . GLY A 1 93 ? 17.006 1.669 10.651 1.00 87.94 93 GLY A CA 1
ATOM 684 C C . GLY A 1 93 ? 17.795 0.657 9.806 1.00 87.94 93 GLY A C 1
ATOM 685 O O . GLY A 1 93 ? 18.449 -0.212 10.373 1.00 87.94 93 GLY A O 1
ATOM 686 N N . PHE A 1 94 ? 17.794 0.772 8.471 1.00 86.25 94 PHE A N 1
ATOM 687 C CA . PHE A 1 94 ? 18.628 -0.043 7.576 1.00 86.25 94 PHE A CA 1
ATOM 688 C C . PHE A 1 94 ? 18.961 0.670 6.256 1.00 86.25 94 PHE A C 1
ATOM 690 O O . PHE A 1 94 ? 18.335 1.662 5.880 1.00 86.25 94 PHE A O 1
ATOM 697 N N . THR A 1 95 ? 19.942 0.136 5.520 1.00 89.38 95 THR A N 1
ATOM 698 C CA . THR A 1 95 ? 20.331 0.623 4.186 1.00 89.38 95 THR A CA 1
ATOM 699 C C . THR A 1 95 ? 19.300 0.200 3.137 1.00 89.38 95 THR A C 1
ATOM 701 O O . THR A 1 95 ? 19.479 -0.810 2.460 1.00 89.38 95 THR A O 1
ATOM 704 N N . PHE A 1 96 ? 18.223 0.974 2.980 1.00 90.06 96 PHE A N 1
ATOM 705 C CA . PHE A 1 96 ? 17.109 0.694 2.058 1.00 90.06 96 PHE A CA 1
ATOM 706 C C . PHE A 1 96 ? 17.552 0.330 0.630 1.00 90.06 96 PHE A C 1
ATOM 708 O O . PHE A 1 96 ? 17.009 -0.591 0.016 1.00 90.06 96 PHE A O 1
ATOM 715 N N . SER A 1 97 ? 18.571 1.010 0.097 1.00 90.12 97 SER A N 1
ATOM 716 C CA . SER A 1 97 ? 19.125 0.753 -1.241 1.00 90.12 97 SER A CA 1
ATOM 717 C C . SER A 1 97 ? 19.772 -0.626 -1.403 1.00 90.12 97 SER A C 1
ATOM 719 O O . SER A 1 97 ? 19.909 -1.085 -2.530 1.00 90.12 97 SER A O 1
ATOM 721 N N . GLY A 1 98 ? 20.146 -1.298 -0.310 1.00 90.25 98 GLY A N 1
ATOM 722 C CA . GLY A 1 98 ? 20.769 -2.623 -0.326 1.00 90.25 98 GLY A CA 1
ATOM 723 C C . GLY A 1 98 ? 19.782 -3.788 -0.422 1.00 90.25 98 GLY A C 1
ATOM 724 O O . GLY A 1 98 ? 20.205 -4.906 -0.704 1.00 90.25 98 GLY A O 1
ATOM 725 N N . TYR A 1 99 ? 18.480 -3.546 -0.233 1.00 90.88 99 TYR A N 1
ATOM 726 C CA . TYR A 1 99 ? 17.470 -4.603 -0.146 1.00 90.88 99 TYR A CA 1
ATOM 727 C C . TYR A 1 99 ? 16.442 -4.527 -1.277 1.00 90.88 99 TYR A C 1
ATOM 729 O O . TYR A 1 99 ? 16.034 -3.450 -1.733 1.00 90.88 99 TYR A O 1
ATOM 737 N N . GLY A 1 100 ? 16.028 -5.708 -1.741 1.00 93.81 100 GLY A N 1
ATOM 738 C CA . GLY A 1 100 ? 14.820 -5.858 -2.541 1.00 93.81 100 GLY A CA 1
ATOM 739 C C . GLY A 1 100 ? 13.597 -5.635 -1.661 1.00 93.81 100 GLY A C 1
ATOM 740 O O . GLY A 1 100 ? 13.560 -6.090 -0.522 1.00 93.81 100 GLY A O 1
ATOM 741 N N . MET A 1 101 ? 12.612 -4.927 -2.194 1.00 95.25 101 MET A N 1
ATOM 742 C CA . MET A 1 101 ? 11.407 -4.550 -1.470 1.00 95.25 101 MET A CA 1
ATOM 743 C C . MET A 1 101 ? 10.189 -5.100 -2.187 1.00 95.25 101 MET A C 1
ATOM 745 O O . MET A 1 101 ? 10.202 -5.285 -3.405 1.00 95.25 101 MET A O 1
ATOM 749 N N . SER A 1 102 ? 9.131 -5.363 -1.439 1.00 96.44 102 SER A N 1
ATOM 750 C CA . SER A 1 102 ? 7.910 -5.923 -1.994 1.00 96.44 102 SER A CA 1
ATOM 751 C C . SER A 1 102 ? 6.699 -5.419 -1.240 1.00 96.44 102 SER A C 1
ATOM 753 O O . SER A 1 102 ? 6.814 -5.091 -0.068 1.00 96.44 102 SER A O 1
ATOM 755 N N . TRP A 1 103 ? 5.562 -5.424 -1.924 1.00 97.69 103 TRP A N 1
ATOM 756 C CA . TRP A 1 103 ? 4.250 -5.294 -1.313 1.00 97.69 103 TRP A CA 1
ATOM 757 C C . TRP A 1 103 ? 3.578 -6.658 -1.269 1.00 97.69 103 TRP A C 1
ATOM 759 O O . TRP A 1 103 ? 3.546 -7.384 -2.275 1.00 97.69 103 TRP A O 1
ATOM 769 N N . VAL A 1 104 ? 3.000 -6.980 -0.123 1.00 96.81 104 VAL A N 1
ATOM 770 C CA . VAL A 1 104 ? 2.112 -8.124 0.072 1.00 96.81 104 VAL A CA 1
ATOM 771 C C . VAL A 1 104 ? 0.758 -7.629 0.549 1.00 96.81 104 VAL A C 1
ATOM 773 O O . VAL A 1 104 ? 0.629 -6.552 1.124 1.00 96.81 104 VAL A O 1
ATOM 776 N N . ARG A 1 105 ? -0.286 -8.410 0.296 1.00 96.25 105 ARG A N 1
ATOM 777 C CA . ARG A 1 105 ? -1.623 -8.101 0.790 1.00 96.25 105 ARG A CA 1
ATOM 778 C C . ARG A 1 105 ? -2.283 -9.305 1.424 1.00 96.25 105 ARG A C 1
ATOM 780 O O . ARG A 1 105 ? -2.041 -10.441 1.019 1.00 96.25 105 ARG A O 1
ATOM 787 N N . GLN A 1 106 ? -3.171 -9.044 2.369 1.00 96.75 106 GLN A N 1
ATOM 788 C CA . GLN A 1 106 ? -4.033 -10.043 2.976 1.00 96.75 106 GLN A CA 1
ATOM 789 C C . GLN A 1 106 ? -5.485 -9.573 2.928 1.00 96.75 106 GLN A C 1
ATOM 791 O O . GLN A 1 106 ? -5.876 -8.631 3.618 1.00 96.75 106 GLN A O 1
ATOM 796 N N . ALA A 1 107 ? -6.293 -10.233 2.099 1.00 95.19 107 ALA A N 1
ATOM 797 C CA . ALA A 1 107 ? -7.737 -10.030 2.122 1.00 95.19 107 ALA A CA 1
ATOM 798 C C . ALA A 1 107 ? -8.356 -10.760 3.334 1.00 95.19 107 ALA A C 1
ATOM 800 O O . ALA A 1 107 ? -7.815 -11.786 3.763 1.00 95.19 107 ALA A O 1
ATOM 801 N N . PRO A 1 108 ? -9.495 -10.288 3.874 1.00 93.12 108 PRO A N 1
ATOM 802 C CA . PRO A 1 108 ? -10.172 -10.949 4.989 1.00 93.12 108 PRO A CA 1
ATOM 803 C C . PRO A 1 108 ? -10.427 -12.436 4.702 1.00 93.12 108 PRO A C 1
ATOM 805 O O . PRO A 1 108 ? -10.985 -12.789 3.664 1.00 93.12 108 PRO A O 1
ATOM 808 N N . GLY A 1 109 ? -9.980 -13.316 5.602 1.00 94.12 109 GLY A N 1
ATOM 809 C CA . GLY A 1 109 ? -10.133 -14.769 5.456 1.00 94.12 109 GLY A CA 1
ATOM 810 C C . GLY A 1 109 ? -9.249 -15.425 4.385 1.00 94.12 109 GLY A C 1
ATOM 811 O O . GLY A 1 109 ? -9.421 -16.611 4.111 1.00 94.12 109 GLY A O 1
ATOM 812 N N . LYS A 1 110 ? -8.304 -14.693 3.776 1.00 93.81 110 LYS A N 1
ATOM 813 C CA . LYS A 1 110 ? -7.352 -15.233 2.793 1.00 93.81 110 LYS A CA 1
ATOM 814 C C . LYS A 1 110 ? -5.920 -15.262 3.332 1.00 93.81 110 LYS A C 1
ATOM 816 O O . LYS A 1 110 ? -5.570 -14.609 4.318 1.00 93.81 110 LYS A O 1
ATOM 821 N N . ARG A 1 111 ? -5.078 -16.048 2.657 1.00 93.88 111 ARG A N 1
ATOM 822 C CA . ARG A 1 111 ? -3.625 -16.061 2.875 1.00 93.88 111 ARG A CA 1
ATOM 823 C C . ARG A 1 111 ? -2.979 -14.772 2.359 1.00 93.88 111 ARG A C 1
ATOM 825 O O . ARG A 1 111 ? -3.585 -14.048 1.572 1.00 93.88 111 ARG A O 1
ATOM 832 N N . LEU A 1 112 ? -1.739 -14.532 2.777 1.00 95.38 112 LEU A N 1
ATOM 833 C CA . LEU A 1 112 ? -0.899 -13.485 2.200 1.00 95.38 112 LEU A CA 1
ATOM 834 C C . LEU A 1 112 ? -0.645 -13.759 0.712 1.00 95.38 112 LEU A C 1
ATOM 836 O O . LEU A 1 112 ? -0.319 -14.881 0.316 1.00 95.38 112 LEU A O 1
ATOM 840 N N . GLU A 1 113 ? -0.782 -12.718 -0.097 1.00 96.12 113 GLU A N 1
ATOM 841 C CA . GLU A 1 113 ? -0.547 -12.723 -1.536 1.00 96.12 113 GLU A CA 1
ATOM 842 C C . GLU A 1 113 ? 0.489 -11.657 -1.886 1.00 96.12 113 GLU A C 1
ATOM 844 O O . GLU A 1 113 ? 0.376 -10.503 -1.473 1.00 96.12 113 GLU A O 1
ATOM 849 N N . TRP A 1 114 ? 1.491 -12.027 -2.682 1.00 96.19 114 TRP A N 1
ATOM 850 C CA . TRP A 1 114 ? 2.417 -11.056 -3.261 1.00 96.19 114 TRP A CA 1
ATOM 851 C C . TRP A 1 114 ? 1.680 -10.134 -4.227 1.00 96.19 114 TRP A C 1
ATOM 853 O O . TRP A 1 114 ? 0.815 -10.587 -4.974 1.00 96.19 114 TRP A O 1
ATOM 863 N N . VAL A 1 115 ? 2.038 -8.851 -4.230 1.00 97.56 115 VAL A N 1
ATOM 864 C CA . VAL A 1 115 ? 1.426 -7.834 -5.097 1.00 97.56 115 VAL A CA 1
ATOM 865 C C . VAL A 1 115 ? 2.438 -7.276 -6.082 1.00 97.56 115 VAL A C 1
ATOM 867 O O . VAL A 1 115 ? 2.149 -7.169 -7.269 1.00 97.56 115 VAL A O 1
ATOM 870 N N . ALA A 1 116 ? 3.624 -6.912 -5.609 1.00 97.81 116 ALA A N 1
ATOM 871 C CA . ALA A 1 116 ? 4.697 -6.432 -6.465 1.00 97.81 116 ALA A CA 1
ATOM 872 C C . ALA A 1 116 ? 6.041 -6.550 -5.751 1.00 97.81 116 ALA A C 1
ATOM 874 O O . ALA A 1 116 ? 6.103 -6.410 -4.532 1.00 97.81 116 ALA A O 1
ATOM 875 N N . THR A 1 117 ? 7.113 -6.735 -6.513 1.00 97.44 117 THR A N 1
ATOM 876 C CA . THR A 1 117 ? 8.488 -6.783 -5.996 1.00 97.44 117 THR A CA 1
ATOM 877 C C . THR A 1 117 ? 9.389 -5.911 -6.852 1.00 97.44 117 THR A C 1
ATOM 879 O O . THR A 1 117 ? 9.244 -5.884 -8.073 1.00 97.44 117 THR A O 1
ATOM 882 N N . ILE A 1 118 ? 10.335 -5.220 -6.221 1.00 97.38 118 ILE A N 1
ATOM 883 C CA . ILE A 1 118 ? 11.366 -4.411 -6.867 1.00 97.38 118 ILE A CA 1
ATOM 884 C C . ILE A 1 118 ? 12.739 -4.733 -6.273 1.00 97.38 118 ILE A C 1
ATOM 886 O O . ILE A 1 118 ? 12.904 -4.822 -5.055 1.00 97.38 118 ILE A O 1
ATOM 890 N N . THR A 1 119 ? 13.747 -4.913 -7.124 1.00 95.50 119 THR A N 1
ATOM 891 C CA . THR A 1 119 ? 15.120 -5.181 -6.666 1.00 95.50 119 THR A CA 1
ATOM 892 C C . THR A 1 119 ? 15.763 -3.951 -6.014 1.00 95.50 119 THR A C 1
ATOM 894 O O . THR A 1 119 ? 15.287 -2.820 -6.157 1.00 95.50 119 THR A O 1
ATOM 897 N N . SER A 1 120 ? 16.867 -4.161 -5.289 1.00 90.44 120 SER A N 1
ATOM 898 C CA . SER A 1 120 ? 17.682 -3.117 -4.636 1.00 90.44 120 SER A CA 1
ATOM 899 C C . SER A 1 120 ? 18.024 -1.945 -5.570 1.00 90.44 120 SER A C 1
ATOM 901 O O . SER A 1 120 ? 17.819 -0.778 -5.231 1.00 90.44 120 SER A O 1
ATOM 903 N N . GLY A 1 121 ? 18.452 -2.260 -6.795 1.00 82.62 121 GLY A N 1
ATOM 904 C CA . GLY A 1 121 ? 18.774 -1.276 -7.833 1.00 82.62 121 GLY A CA 1
ATOM 905 C C . GLY A 1 121 ? 17.579 -0.733 -8.624 1.00 82.62 121 GLY A C 1
ATOM 906 O O . GLY A 1 121 ? 17.771 0.122 -9.479 1.00 82.62 121 GLY A O 1
ATOM 907 N N . GLY A 1 122 ? 16.359 -1.232 -8.394 1.00 88.50 122 GLY A N 1
ATOM 908 C CA . GLY A 1 122 ? 15.167 -0.835 -9.154 1.00 88.50 122 GLY A CA 1
ATOM 909 C C . GLY A 1 122 ? 15.137 -1.305 -10.614 1.00 88.50 122 GLY A C 1
ATOM 910 O O . GLY A 1 122 ? 14.239 -0.923 -11.357 1.00 88.50 122 GLY A O 1
ATOM 911 N N . THR A 1 123 ? 16.099 -2.131 -11.030 1.00 90.12 123 THR A N 1
ATOM 912 C CA . THR A 1 123 ? 16.274 -2.578 -12.422 1.00 90.12 123 THR A CA 1
ATOM 913 C C . THR A 1 123 ? 15.282 -3.654 -12.844 1.00 90.12 123 THR A C 1
ATOM 915 O O . THR A 1 123 ? 15.014 -3.811 -14.031 1.00 90.12 123 THR A O 1
ATOM 918 N N . TYR A 1 124 ? 14.737 -4.399 -11.885 1.00 95.38 124 TYR A N 1
ATOM 919 C CA . TYR A 1 124 ? 13.774 -5.458 -12.137 1.00 95.38 124 TYR A CA 1
ATOM 920 C C . TYR A 1 124 ? 12.556 -5.278 -11.239 1.00 95.38 124 TYR A C 1
ATOM 922 O O . TYR A 1 124 ? 12.686 -5.032 -10.035 1.00 95.38 124 TYR A O 1
ATOM 930 N N . THR A 1 125 ? 11.378 -5.429 -11.843 1.00 97.62 125 THR A N 1
ATOM 931 C CA . THR A 1 125 ? 10.096 -5.452 -11.142 1.00 97.62 125 THR A CA 1
ATOM 932 C C . THR A 1 125 ? 9.309 -6.692 -11.533 1.00 97.62 125 THR A C 1
ATOM 934 O O . THR A 1 125 ? 9.327 -7.115 -12.689 1.00 97.62 125 THR A O 1
ATOM 937 N N . TYR A 1 126 ? 8.620 -7.278 -10.561 1.00 97.31 126 TYR A N 1
ATOM 938 C CA . TYR A 1 126 ? 7.736 -8.419 -10.763 1.00 97.31 126 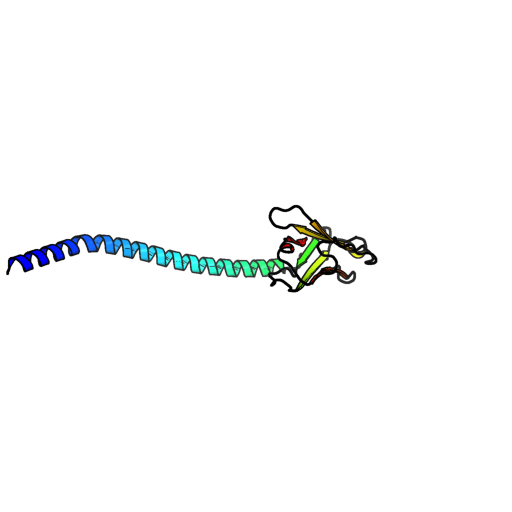TYR A CA 1
ATOM 939 C C . TYR A 1 126 ? 6.325 -8.080 -10.293 1.00 97.31 126 TYR A C 1
ATOM 941 O O . TYR A 1 126 ? 6.153 -7.467 -9.239 1.00 97.31 126 TYR A O 1
ATOM 949 N N . TYR A 1 127 ? 5.334 -8.528 -11.065 1.00 98.00 127 TYR A N 1
ATOM 950 C CA . TYR A 1 127 ? 3.913 -8.404 -10.760 1.00 98.00 127 TYR A CA 1
ATOM 951 C C . TYR A 1 127 ? 3.214 -9.728 -11.088 1.00 98.00 127 TYR A C 1
ATOM 953 O O . TYR A 1 127 ? 3.424 -10.252 -12.187 1.00 98.00 127 TYR A O 1
ATOM 961 N N . PRO A 1 128 ? 2.360 -10.253 -10.197 1.00 96.69 128 PRO A N 1
ATOM 962 C CA . PRO A 1 128 ? 1.485 -11.366 -10.518 1.00 96.69 128 PRO A CA 1
ATOM 963 C C . PRO A 1 128 ? 0.369 -10.923 -11.471 1.00 96.69 128 PRO A C 1
ATOM 965 O O . PRO A 1 128 ? -0.029 -9.754 -11.505 1.00 96.69 128 PRO A O 1
ATOM 968 N N . ASP A 1 129 ? -0.187 -11.883 -12.207 1.00 96.31 129 ASP A N 1
ATOM 969 C CA . ASP A 1 129 ? -1.189 -11.627 -13.250 1.00 96.31 129 ASP A CA 1
ATOM 970 C C . ASP A 1 129 ? -2.458 -10.930 -12.731 1.00 96.31 129 ASP A C 1
ATOM 972 O O . ASP A 1 129 ? -3.102 -10.187 -13.467 1.00 96.31 129 ASP A O 1
ATOM 976 N N . SER A 1 130 ? -2.793 -11.093 -11.447 1.00 94.31 130 SER A N 1
ATOM 977 C CA . SER A 1 130 ? -3.961 -10.462 -10.816 1.00 94.31 130 SER A CA 1
ATOM 978 C C . SER A 1 130 ? -3.919 -8.925 -10.815 1.00 94.31 130 SER A C 1
ATOM 980 O O . SER A 1 130 ? -4.970 -8.274 -10.819 1.00 94.31 130 SER A O 1
ATOM 982 N N . VAL A 1 131 ? -2.724 -8.325 -10.815 1.00 96.38 131 VAL A N 1
ATOM 983 C CA . VAL A 1 131 ? -2.531 -6.861 -10.733 1.00 96.38 131 VAL A CA 1
ATOM 984 C C . VAL A 1 131 ? -1.689 -6.291 -11.875 1.00 96.38 131 VAL A C 1
ATOM 986 O O . VAL A 1 131 ? -1.563 -5.069 -12.003 1.00 96.38 131 VAL A O 1
ATOM 989 N N . LYS A 1 132 ? -1.123 -7.154 -12.724 1.00 95.44 132 LYS A N 1
ATOM 990 C CA . LYS A 1 132 ? -0.284 -6.767 -13.859 1.00 95.44 132 LYS A CA 1
ATOM 991 C C . LYS A 1 132 ? -1.021 -5.791 -14.782 1.00 95.44 132 LYS A C 1
ATOM 993 O O . LYS A 1 132 ? -2.181 -5.991 -15.129 1.00 95.44 132 LYS A O 1
ATOM 998 N N . GLY A 1 133 ? -0.344 -4.703 -15.148 1.00 96.00 133 GLY A N 1
ATOM 999 C CA . GLY A 1 133 ? -0.907 -3.629 -15.977 1.00 96.00 133 GLY A CA 1
ATOM 1000 C C . GLY A 1 133 ? -1.813 -2.639 -15.235 1.00 96.00 133 GLY A C 1
ATOM 1001 O O . GLY A 1 133 ? -2.181 -1.620 -15.810 1.00 96.00 133 GLY A O 1
ATOM 1002 N N . ARG A 1 134 ? -2.148 -2.894 -13.964 1.00 97.31 134 ARG A N 1
ATOM 1003 C CA . ARG A 1 134 ? -2.951 -1.987 -13.127 1.00 97.31 134 ARG A CA 1
ATOM 1004 C C . ARG A 1 134 ? -2.116 -1.318 -12.047 1.00 97.31 134 ARG A C 1
ATOM 1006 O O . ARG A 1 134 ? -2.345 -0.153 -11.721 1.00 97.31 134 ARG A O 1
ATOM 1013 N N . PHE A 1 135 ? -1.186 -2.067 -11.459 1.00 97.81 135 PHE A N 1
ATOM 1014 C CA . PHE A 1 135 ? -0.357 -1.595 -10.356 1.00 97.81 135 PHE A CA 1
ATOM 1015 C C . PHE A 1 135 ? 1.082 -1.364 -10.817 1.00 97.81 135 PHE A C 1
ATOM 1017 O O . PHE A 1 135 ? 1.592 -2.088 -11.672 1.00 97.81 135 PHE A O 1
ATOM 1024 N N . THR A 1 136 ? 1.736 -0.384 -10.198 1.00 98.00 136 THR A N 1
ATOM 1025 C CA . THR A 1 136 ? 3.123 -0.007 -10.474 1.00 98.00 136 THR A CA 1
ATOM 1026 C C . THR A 1 136 ? 3.866 0.200 -9.159 1.00 98.00 136 THR A C 1
ATOM 1028 O O . THR A 1 136 ? 3.520 1.092 -8.383 1.00 98.00 136 THR A O 1
ATOM 1031 N N . ILE A 1 137 ? 4.903 -0.601 -8.912 1.00 98.12 137 ILE A N 1
ATOM 1032 C CA . ILE A 1 137 ? 5.830 -0.406 -7.795 1.00 98.12 137 ILE A CA 1
ATOM 1033 C C . ILE A 1 137 ? 6.952 0.538 -8.223 1.00 98.12 137 ILE A C 1
ATOM 1035 O O . ILE A 1 137 ? 7.489 0.434 -9.327 1.00 98.12 137 ILE A O 1
ATOM 1039 N N . SER A 1 138 ? 7.315 1.472 -7.353 1.00 97.00 138 SER A N 1
ATOM 1040 C CA . SER A 1 138 ? 8.466 2.351 -7.556 1.00 97.00 138 SER A CA 1
ATOM 1041 C C . SER A 1 138 ? 9.165 2.631 -6.234 1.00 97.00 138 SER A C 1
ATOM 1043 O O . SER A 1 138 ? 8.591 2.453 -5.162 1.00 97.00 138 SER A O 1
ATOM 1045 N N . ARG A 1 139 ? 10.432 3.037 -6.294 1.00 95.50 139 ARG A N 1
ATOM 1046 C CA . ARG A 1 139 ? 11.252 3.308 -5.109 1.00 95.50 139 ARG A CA 1
ATOM 1047 C C . ARG A 1 139 ? 12.020 4.610 -5.271 1.00 95.50 139 ARG A C 1
ATOM 1049 O O . ARG A 1 139 ? 12.465 4.930 -6.369 1.00 95.50 139 ARG A O 1
ATOM 1056 N N . ASP A 1 140 ? 12.210 5.313 -4.165 1.00 94.38 140 ASP A N 1
ATOM 1057 C CA . ASP A 1 140 ? 13.076 6.481 -4.055 1.00 94.38 140 ASP A CA 1
ATOM 1058 C C . ASP A 1 140 ? 14.132 6.202 -2.983 1.00 94.38 140 ASP A C 1
ATOM 1060 O O . ASP A 1 140 ? 13.852 6.222 -1.782 1.00 94.38 140 ASP A O 1
ATOM 1064 N N . ASN A 1 141 ? 15.355 5.918 -3.434 1.00 92.12 141 ASN A N 1
ATOM 1065 C CA . ASN A 1 141 ? 16.480 5.620 -2.550 1.00 92.12 141 ASN A CA 1
ATOM 1066 C C . ASN A 1 141 ? 16.980 6.850 -1.789 1.00 92.12 141 ASN A C 1
ATOM 1068 O O . ASN A 1 141 ? 17.564 6.688 -0.727 1.00 92.12 141 ASN A O 1
ATOM 1072 N N . SER A 1 142 ? 16.745 8.065 -2.295 1.00 91.94 142 SER A N 1
ATOM 1073 C CA . SER A 1 142 ? 17.132 9.292 -1.589 1.00 91.94 142 SER A CA 1
ATOM 1074 C C . SER A 1 142 ? 16.233 9.561 -0.381 1.00 91.94 142 SER A C 1
ATOM 1076 O O . SER A 1 142 ? 16.677 10.131 0.611 1.00 91.94 142 SER A O 1
ATOM 1078 N N . LYS A 1 143 ? 14.978 9.097 -0.446 1.00 92.38 143 LYS A N 1
ATOM 1079 C CA . LYS A 1 143 ? 13.971 9.244 0.615 1.00 92.38 143 LYS A CA 1
ATOM 1080 C C . LYS A 1 143 ? 13.731 7.965 1.413 1.00 92.38 143 LYS A C 1
ATOM 1082 O O . LYS A 1 143 ? 12.838 7.950 2.254 1.00 92.38 143 LYS A O 1
ATOM 1087 N N . ASN A 1 144 ? 14.452 6.883 1.114 1.00 93.56 144 ASN A N 1
ATOM 1088 C CA . ASN A 1 144 ? 14.195 5.546 1.660 1.00 93.56 144 ASN A CA 1
ATOM 1089 C C . ASN A 1 144 ? 12.704 5.164 1.608 1.00 93.56 144 ASN A C 1
ATOM 1091 O O . ASN A 1 144 ? 12.150 4.669 2.584 1.00 93.56 144 ASN A O 1
ATOM 1095 N N . THR A 1 145 ? 12.021 5.473 0.502 1.00 95.50 145 THR A N 1
ATOM 1096 C CA . THR A 1 145 ? 10.567 5.290 0.401 1.00 95.50 145 THR A CA 1
ATOM 1097 C C . THR A 1 145 ? 10.206 4.385 -0.768 1.00 95.50 145 THR A C 1
ATOM 1099 O O . THR A 1 145 ? 10.641 4.605 -1.902 1.00 95.50 145 THR A O 1
ATOM 1102 N N . LEU A 1 146 ? 9.375 3.383 -0.500 1.00 97.31 146 LEU A N 1
ATOM 1103 C CA . LEU A 1 146 ? 8.738 2.531 -1.499 1.00 97.31 146 LEU A CA 1
ATOM 1104 C C . LEU A 1 146 ? 7.332 3.053 -1.798 1.00 97.31 146 LEU A C 1
ATOM 1106 O O . LEU A 1 146 ? 6.646 3.524 -0.898 1.00 97.31 146 LEU A O 1
ATOM 1110 N N . TYR A 1 147 ? 6.879 2.942 -3.040 1.00 97.62 147 TYR A N 1
ATOM 1111 C CA . TYR A 1 147 ? 5.537 3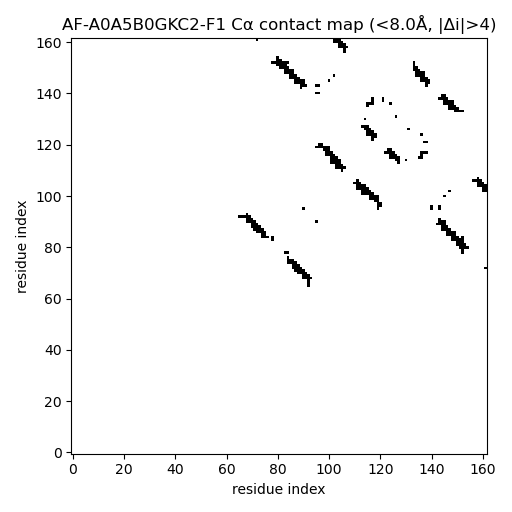.331 -3.451 1.00 97.62 147 TYR A CA 1
ATOM 1112 C C . TYR A 1 147 ? 4.855 2.210 -4.227 1.00 97.62 147 TYR A C 1
ATOM 1114 O O . TYR A 1 147 ? 5.500 1.505 -5.005 1.00 97.62 147 TYR A O 1
ATOM 1122 N N . LEU A 1 148 ? 3.539 2.104 -4.064 1.00 98.38 148 LEU A N 1
ATOM 1123 C CA . LEU A 1 148 ? 2.673 1.293 -4.911 1.00 98.38 148 LEU A CA 1
ATOM 1124 C C . LEU A 1 148 ? 1.574 2.183 -5.477 1.00 98.38 148 LEU A C 1
ATOM 1126 O O . LEU A 1 148 ? 0.651 2.577 -4.767 1.00 98.38 148 LEU A O 1
ATOM 1130 N N . GLN A 1 149 ? 1.680 2.513 -6.759 1.00 98.00 149 GLN A N 1
ATOM 1131 C CA . GLN A 1 149 ? 0.598 3.157 -7.488 1.00 98.00 149 GLN A CA 1
ATOM 1132 C C . GLN A 1 149 ? -0.391 2.079 -7.925 1.00 98.00 149 GLN A C 1
ATOM 1134 O O . GLN A 1 149 ? -0.020 1.150 -8.636 1.00 98.00 149 GLN A O 1
ATOM 1139 N N . MET A 1 150 ? -1.646 2.211 -7.525 1.00 97.56 150 MET A N 1
ATOM 1140 C CA . MET A 1 150 ? -2.713 1.267 -7.830 1.00 97.56 150 MET A CA 1
ATOM 1141 C C . MET A 1 150 ? -3.749 1.989 -8.678 1.00 97.56 150 MET A C 1
ATOM 1143 O O . MET A 1 150 ? -4.334 2.970 -8.225 1.00 97.56 150 MET A O 1
ATOM 1147 N N . ASN A 1 151 ? -3.971 1.533 -9.906 1.00 96.88 151 ASN A N 1
ATOM 1148 C CA . ASN A 1 151 ? -4.972 2.108 -10.801 1.00 96.88 151 ASN A CA 1
ATOM 1149 C C . ASN A 1 151 ? -6.067 1.093 -11.110 1.00 96.88 151 ASN A C 1
ATOM 1151 O O . ASN A 1 151 ? -5.825 -0.114 -11.063 1.00 96.88 151 ASN A O 1
ATOM 1155 N N . SER A 1 152 ? -7.256 1.579 -11.481 1.00 95.69 152 SER A N 1
ATOM 1156 C CA . SER A 1 152 ? -8.388 0.713 -11.843 1.00 95.69 152 SER A CA 1
ATOM 1157 C C . SER A 1 152 ? -8.657 -0.344 -10.762 1.00 95.69 152 SER A C 1
ATOM 1159 O O . SER A 1 152 ? -8.667 -1.551 -11.040 1.00 95.69 152 SER A O 1
ATOM 1161 N N . LEU A 1 153 ? -8.784 0.118 -9.514 1.00 96.00 153 LEU A N 1
ATOM 1162 C CA . LEU A 1 153 ? -9.028 -0.725 -8.345 1.00 96.00 153 LEU A CA 1
ATOM 1163 C C . LEU A 1 153 ? -10.335 -1.500 -8.491 1.00 96.00 153 LEU A C 1
ATOM 1165 O O . LEU A 1 153 ? -11.340 -0.972 -8.970 1.00 96.00 153 LEU A O 1
ATOM 1169 N N . ARG A 1 154 ? -10.325 -2.755 -8.054 1.00 94.56 154 ARG A N 1
ATOM 1170 C CA . ARG A 1 154 ? -11.500 -3.628 -8.054 1.00 94.56 154 ARG A CA 1
ATOM 1171 C C . ARG A 1 154 ? -11.863 -4.027 -6.630 1.00 94.56 154 ARG A C 1
ATOM 1173 O O . ARG A 1 154 ? -11.062 -3.864 -5.711 1.00 94.56 154 ARG A O 1
ATOM 1180 N N . ALA A 1 155 ? -13.057 -4.587 -6.444 1.00 92.44 155 ALA A N 1
ATOM 1181 C CA . ALA A 1 155 ? -13.494 -5.060 -5.131 1.00 92.44 155 ALA A CA 1
ATOM 1182 C C . ALA A 1 155 ? -12.535 -6.122 -4.561 1.00 92.44 155 ALA A C 1
ATOM 1184 O O . ALA A 1 155 ? -12.254 -6.126 -3.364 1.00 92.44 155 ALA A O 1
ATOM 1185 N N . GLU A 1 156 ? -11.950 -6.959 -5.425 1.00 92.25 156 GLU A N 1
ATOM 1186 C CA . GLU A 1 156 ? -10.999 -8.006 -5.036 1.00 92.25 156 GLU A CA 1
ATOM 1187 C C . GLU A 1 156 ? -9.652 -7.454 -4.544 1.00 92.25 156 GLU A C 1
ATOM 1189 O O . GLU A 1 156 ? -8.865 -8.201 -3.963 1.00 92.25 156 GLU A O 1
ATOM 1194 N N . ASP A 1 157 ? -9.372 -6.165 -4.766 1.00 94.44 157 ASP A N 1
ATOM 1195 C CA . ASP A 1 157 ? -8.163 -5.506 -4.274 1.00 94.44 157 ASP A CA 1
ATOM 1196 C C . ASP A 1 157 ? -8.316 -4.971 -2.841 1.00 94.44 157 ASP A C 1
ATOM 1198 O O . ASP A 1 157 ? -7.364 -4.436 -2.280 1.00 94.44 157 ASP A O 1
ATOM 1202 N N . THR A 1 158 ? -9.488 -5.133 -2.220 1.00 94.69 158 THR A N 1
ATOM 1203 C CA . THR A 1 158 ? -9.709 -4.731 -0.826 1.00 94.69 158 THR A CA 1
ATOM 1204 C C . THR A 1 158 ? -9.012 -5.709 0.118 1.00 94.69 158 THR A C 1
ATOM 1206 O O . THR A 1 158 ? -9.426 -6.858 0.283 1.00 94.69 158 THR A O 1
ATOM 1209 N N . ALA A 1 159 ? -7.934 -5.243 0.740 1.00 95.31 159 ALA A N 1
ATOM 1210 C CA . ALA A 1 159 ? -7.073 -6.026 1.613 1.00 95.31 159 ALA A CA 1
ATOM 1211 C C . ALA A 1 159 ? -6.270 -5.104 2.540 1.00 95.31 159 ALA A C 1
ATOM 1213 O O . ALA A 1 159 ? -6.200 -3.893 2.322 1.00 95.31 159 ALA A O 1
ATOM 1214 N N . ILE A 1 160 ? -5.633 -5.691 3.550 1.00 95.12 160 ILE A N 1
ATOM 1215 C CA . ILE A 1 160 ? -4.555 -5.032 4.293 1.00 95.12 160 ILE A CA 1
ATOM 1216 C C . ILE A 1 160 ? -3.272 -5.198 3.479 1.00 95.12 160 ILE A C 1
ATOM 1218 O O . ILE A 1 160 ? -3.005 -6.299 2.998 1.00 95.12 160 ILE A O 1
ATOM 1222 N N . TYR A 1 161 ? -2.512 -4.119 3.309 1.00 95.50 161 TYR A N 1
ATOM 1223 C CA . TYR A 1 161 ? -1.262 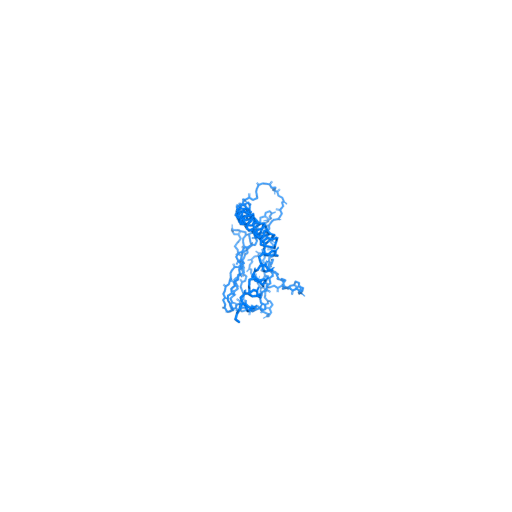-4.090 2.5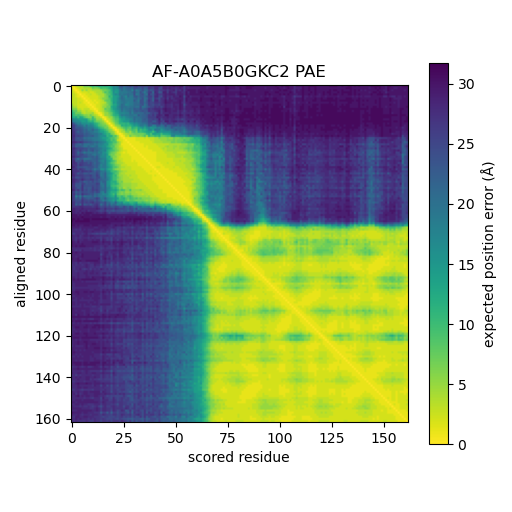51 1.00 95.50 161 TYR A CA 1
ATOM 1224 C C . TYR A 1 161 ? -0.082 -3.887 3.500 1.00 95.50 161 TYR A C 1
ATOM 1226 O O . TYR A 1 161 ? -0.184 -3.076 4.419 1.00 95.50 161 TYR A O 1
ATOM 1234 N N . PHE A 1 162 ? 1.004 -4.614 3.243 1.00 93.44 162 PHE A N 1
ATOM 1235 C CA . PHE A 1 162 ? 2.269 -4.576 3.977 1.00 93.44 162 PHE A CA 1
ATOM 1236 C C . PHE A 1 162 ? 3.432 -4.452 2.991 1.00 93.44 162 PHE A C 1
ATOM 1238 O O . PHE A 1 162 ? 3.310 -5.020 1.874 1.00 93.44 162 PHE A O 1
#

Solvent-accessible surface area (backbone atoms only — not comparable to full-atom values): 9316 Å² total; per-residue (Å²): 121,69,67,62,55,53,51,52,51,52,52,53,50,58,54,59,73,59,47,63,68,51,49,54,53,50,54,51,52,49,54,51,50,53,51,52,50,52,51,48,52,53,49,53,50,51,50,53,52,48,49,55,50,47,56,55,57,74,64,50,80,92,74,85,69,98,71,56,72,45,76,47,76,44,59,79,80,92,73,61,77,58,35,69,49,47,38,37,32,43,52,42,61,64,70,57,57,78,41,64,49,64,38,36,32,33,35,90,97,51,69,81,38,79,52,34,38,34,40,37,84,63,84,49,74,48,61,46,81,93,42,53,95,38,50,46,77,50,74,39,71,92,69,30,30,40,34,39,42,37,38,61,39,48,80,87,69,60,52,53,75,84

pLDDT: mean 83.53, std 17.94, range [41.91, 98.38]